Protein AF-A8X6Y0-F1 (afdb_monomer_lite)

Secondary structure (DSSP, 8-state):
--TT---EEEEEE-SS-SSEEEESSEEEE-TT---PPEEEE----TTTS--TT-EEEEEEEEPPTT--S-------EEEEEE-----

Structure (mmCIF, N/CA/C/O backbone):
data_AF-A8X6Y0-F1
#
_entry.id   AF-A8X6Y0-F1
#
loop_
_atom_site.group_PDB
_atom_site.id
_atom_site.type_symbol
_atom_site.label_atom_id
_atom_site.label_alt_id
_atom_site.label_comp_id
_atom_site.label_asym_id
_atom_site.label_entity_id
_atom_site.label_seq_id
_atom_site.pdbx_PDB_ins_code
_atom_site.Cartn_x
_atom_site.Cartn_y
_atom_site.Cartn_z
_atom_site.occupancy
_atom_site.B_iso_or_equiv
_atom_site.auth_seq_id
_atom_site.auth_comp_id
_atom_site.auth_asym_id
_atom_site.auth_atom_id
_atom_site.pdbx_PDB_model_num
ATOM 1 N N . MET A 1 1 ? 11.834 17.926 -25.834 1.00 40.09 1 MET A N 1
ATOM 2 C CA . MET A 1 1 ? 12.285 16.763 -25.046 1.00 40.09 1 MET A CA 1
ATOM 3 C C . MET A 1 1 ? 11.269 16.605 -23.940 1.00 40.09 1 MET A C 1
ATOM 5 O O . MET A 1 1 ? 11.408 17.235 -22.899 1.00 40.09 1 MET A O 1
ATOM 9 N N . ASP A 1 2 ? 10.191 15.889 -24.242 1.00 38.44 2 ASP A N 1
ATOM 10 C CA . ASP A 1 2 ? 9.136 15.593 -23.280 1.00 38.44 2 ASP A CA 1
ATOM 11 C C . ASP A 1 2 ? 9.672 14.528 -22.321 1.00 38.44 2 ASP A C 1
ATOM 13 O O . ASP A 1 2 ? 9.986 13.411 -22.719 1.00 38.44 2 ASP A O 1
ATOM 17 N N . TYR A 1 3 ? 9.874 14.922 -21.067 1.00 42.16 3 TYR A N 1
ATOM 18 C CA . TYR A 1 3 ? 10.470 14.129 -19.986 1.00 42.16 3 TYR A CA 1
ATOM 19 C C . TYR A 1 3 ? 9.503 13.054 -19.440 1.00 42.16 3 TYR A C 1
ATOM 21 O O . TYR A 1 3 ? 9.481 12.787 -18.239 1.00 42.16 3 TYR A O 1
ATOM 29 N N . ASP A 1 4 ? 8.675 12.460 -20.301 1.00 43.41 4 ASP A N 1
ATOM 30 C CA . ASP A 1 4 ? 7.571 11.580 -19.895 1.00 43.41 4 ASP A CA 1
ATOM 31 C C . ASP A 1 4 ? 7.848 10.078 -20.068 1.00 43.41 4 ASP A C 1
ATOM 33 O O . ASP A 1 4 ? 7.044 9.266 -19.610 1.00 43.41 4 ASP A O 1
ATOM 37 N N . ASP A 1 5 ? 8.999 9.692 -20.627 1.00 40.94 5 ASP A N 1
ATOM 38 C CA . ASP A 1 5 ? 9.353 8.287 -20.865 1.00 40.94 5 ASP A CA 1
ATOM 39 C C . ASP A 1 5 ? 10.518 7.821 -19.985 1.00 40.94 5 ASP A C 1
ATOM 41 O O . ASP A 1 5 ? 11.624 7.590 -20.462 1.00 40.94 5 ASP A O 1
ATOM 45 N N . VAL A 1 6 ? 10.285 7.684 -18.678 1.00 45.94 6 VAL A N 1
ATOM 46 C CA . VAL A 1 6 ? 11.255 7.010 -17.804 1.00 45.94 6 VAL A CA 1
ATOM 47 C C . VAL A 1 6 ? 10.574 5.891 -17.045 1.00 45.94 6 VAL A C 1
ATOM 49 O O . VAL A 1 6 ? 9.575 6.145 -16.364 1.00 45.94 6 VAL A O 1
ATOM 52 N N . ASP A 1 7 ? 11.116 4.676 -17.161 1.00 47.94 7 ASP A N 1
ATOM 53 C CA . ASP A 1 7 ? 10.642 3.535 -16.387 1.00 47.94 7 ASP A CA 1
ATOM 54 C C . ASP A 1 7 ? 10.723 3.911 -14.899 1.00 47.94 7 ASP A C 1
ATOM 56 O O . ASP A 1 7 ? 11.770 4.337 -14.393 1.00 47.94 7 ASP A O 1
ATOM 60 N N . LYS A 1 8 ? 9.599 3.824 -14.191 1.00 51.94 8 LYS A N 1
ATOM 61 C CA . LYS A 1 8 ? 9.494 4.185 -12.779 1.00 51.94 8 LYS A CA 1
ATOM 62 C C . LYS A 1 8 ? 9.717 2.925 -11.962 1.00 51.94 8 LYS A C 1
ATOM 64 O O . LYS A 1 8 ? 8.883 2.026 -11.935 1.00 51.94 8 LYS A O 1
ATOM 69 N N . ILE A 1 9 ? 10.847 2.871 -11.275 1.00 52.09 9 ILE A N 1
ATOM 70 C CA . ILE A 1 9 ? 11.123 1.847 -10.273 1.00 52.09 9 ILE A CA 1
ATOM 71 C C . ILE A 1 9 ? 10.385 2.272 -9.006 1.00 52.09 9 ILE A C 1
ATOM 73 O O . ILE A 1 9 ? 10.756 3.300 -8.449 1.00 52.09 9 ILE A O 1
ATOM 77 N N . SER A 1 10 ? 9.357 1.545 -8.563 1.00 53.59 10 SER A N 1
ATOM 78 C CA . SER A 1 10 ? 8.589 1.873 -7.355 1.00 53.59 10 SER A CA 1
ATOM 79 C C . SER A 1 10 ? 8.882 0.900 -6.208 1.00 53.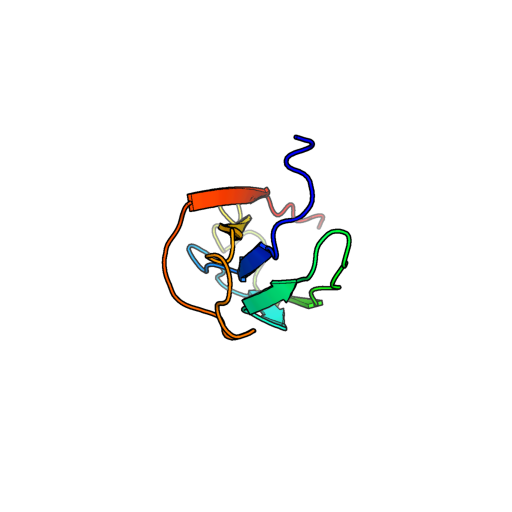59 10 SER A C 1
ATOM 81 O O . SER A 1 10 ? 9.004 -0.307 -6.406 1.00 53.59 10 SER A O 1
ATOM 83 N N . ARG A 1 11 ? 9.004 1.430 -4.990 1.00 53.00 11 ARG A N 1
ATOM 84 C CA . ARG A 1 11 ? 9.097 0.693 -3.725 1.00 53.00 11 ARG A CA 1
ATOM 85 C C . ARG A 1 11 ? 7.984 1.180 -2.811 1.00 53.00 11 ARG A C 1
ATOM 87 O O . ARG A 1 11 ? 7.908 2.371 -2.525 1.00 53.00 11 ARG A O 1
ATOM 94 N N . GLY A 1 12 ? 7.153 0.275 -2.317 1.00 47.94 12 GLY A N 1
ATOM 95 C CA . GLY A 1 12 ? 6.429 0.501 -1.075 1.00 47.94 12 GLY A CA 1
ATOM 96 C C . GLY A 1 12 ? 7.451 0.437 0.055 1.00 47.94 12 GLY A C 1
ATOM 97 O O . GLY A 1 12 ? 7.931 -0.641 0.395 1.00 47.94 12 GLY A O 1
ATOM 98 N N . SER A 1 13 ? 7.890 1.581 0.576 1.00 47.25 13 SER A N 1
ATOM 99 C CA . SER A 1 13 ? 8.807 1.591 1.714 1.00 47.25 13 SER A CA 1
ATOM 100 C C . SER A 1 13 ? 8.000 1.582 3.001 1.00 47.25 13 SER A C 1
ATOM 102 O O . SER A 1 13 ? 7.220 2.500 3.257 1.00 47.25 13 SER A O 1
ATOM 104 N N . ASP A 1 14 ? 8.219 0.562 3.816 1.00 51.31 14 ASP A N 1
ATOM 105 C CA . ASP A 1 14 ? 7.709 0.488 5.173 1.00 51.31 14 ASP A CA 1
ATOM 106 C C . ASP A 1 14 ? 8.467 1.485 6.056 1.00 51.31 14 ASP A C 1
ATOM 108 O O . ASP A 1 14 ? 9.697 1.444 6.156 1.00 51.31 14 ASP A O 1
ATOM 112 N N . GLN A 1 15 ? 7.746 2.427 6.658 1.00 44.91 15 GLN A N 1
ATOM 113 C CA . GLN A 1 15 ? 8.282 3.183 7.789 1.00 44.91 15 GLN A CA 1
ATOM 114 C C . GLN A 1 15 ? 7.331 3.221 8.983 1.00 44.91 15 GLN A C 1
ATOM 116 O O . GLN A 1 15 ? 7.724 3.777 10.007 1.00 44.91 15 GLN A O 1
ATOM 121 N N . THR A 1 16 ? 6.105 2.690 8.884 1.00 49.75 16 THR A N 1
ATOM 122 C CA . THR A 1 16 ? 5.149 2.553 10.003 1.00 49.75 16 THR A CA 1
ATOM 123 C C . THR A 1 16 ? 3.876 1.856 9.506 1.00 49.75 16 THR A C 1
ATOM 125 O O . THR A 1 16 ? 2.849 2.494 9.305 1.00 49.75 16 THR A O 1
ATOM 128 N N . PHE A 1 17 ? 3.946 0.552 9.241 1.00 54.25 17 PHE A N 1
ATOM 129 C CA . PHE A 1 17 ? 2.752 -0.281 9.123 1.00 54.25 17 PHE A CA 1
ATOM 130 C C . PHE A 1 17 ? 2.723 -1.271 10.277 1.00 54.25 17 PHE A C 1
ATOM 132 O O . PHE A 1 17 ? 3.475 -2.238 10.282 1.00 54.25 17 PHE A O 1
ATOM 139 N N . ILE A 1 18 ? 1.863 -1.037 11.268 1.00 59.66 18 ILE A N 1
ATOM 140 C CA . ILE A 1 18 ? 1.757 -1.970 12.399 1.00 59.66 18 ILE A CA 1
ATOM 141 C C . ILE A 1 18 ? 1.034 -3.263 11.964 1.00 59.66 18 ILE A C 1
ATOM 143 O O . ILE A 1 18 ? 1.410 -4.341 12.409 1.00 59.66 18 ILE A O 1
ATOM 147 N N . HIS A 1 19 ? 0.085 -3.164 11.018 1.00 66.81 19 HIS A N 1
ATOM 148 C CA . HIS A 1 19 ? -0.758 -4.286 10.551 1.00 66.81 19 HIS A CA 1
ATOM 149 C C . HIS A 1 19 ? -0.895 -4.415 9.029 1.00 66.81 19 HIS A C 1
ATOM 151 O O . HIS A 1 19 ? -1.742 -5.172 8.561 1.00 66.81 19 HIS A O 1
ATOM 157 N N . HIS A 1 20 ? -0.140 -3.650 8.231 1.00 73.38 20 HIS A N 1
ATOM 158 C CA . HIS A 1 20 ? -0.373 -3.610 6.782 1.00 73.38 20 HIS A CA 1
ATOM 159 C C . HIS A 1 20 ? 0.694 -4.344 5.992 1.00 73.38 20 HIS A C 1
ATOM 161 O O . HIS A 1 20 ? 1.889 -4.145 6.199 1.00 73.38 20 HIS A O 1
ATOM 167 N N . HIS A 1 21 ? 0.242 -5.108 5.004 1.00 81.75 21 HIS A N 1
ATOM 168 C CA . HIS A 1 21 ? 1.105 -5.706 3.995 1.00 81.75 21 HIS A CA 1
ATOM 169 C C . HIS A 1 21 ? 0.769 -5.130 2.622 1.00 81.75 21 HIS A C 1
ATOM 171 O O . HIS A 1 21 ? -0.398 -4.890 2.313 1.00 81.75 21 HIS A O 1
ATOM 177 N N . VAL A 1 22 ? 1.799 -4.908 1.800 1.00 82.44 22 VAL A N 1
ATOM 178 C CA . VAL A 1 22 ? 1.665 -4.404 0.426 1.00 82.44 22 VAL A CA 1
ATOM 179 C C . VAL A 1 22 ? 2.244 -5.423 -0.548 1.00 82.44 22 VAL A C 1
ATOM 181 O O . VAL A 1 22 ? 3.399 -5.823 -0.398 1.00 82.44 22 VAL A O 1
ATOM 184 N N . ASP A 1 23 ? 1.461 -5.805 -1.555 1.00 83.56 23 ASP A N 1
ATOM 185 C CA . ASP A 1 23 ? 1.870 -6.753 -2.593 1.00 83.56 23 ASP A CA 1
ATOM 186 C C . ASP A 1 23 ? 1.506 -6.242 -4.005 1.00 83.56 23 ASP A C 1
ATOM 188 O O . ASP A 1 23 ? 0.349 -5.874 -4.238 1.00 83.56 23 ASP A O 1
ATOM 192 N N . PRO A 1 24 ? 2.456 -6.199 -4.960 1.00 84.25 24 PRO A N 1
ATOM 193 C CA . PRO A 1 24 ? 3.899 -6.390 -4.776 1.00 84.25 24 PRO A CA 1
ATOM 194 C C . PRO A 1 24 ? 4.543 -5.250 -3.958 1.00 84.25 24 PRO A C 1
ATOM 196 O O . PRO A 1 24 ? 4.159 -4.089 -4.108 1.00 84.25 24 PRO A O 1
ATOM 199 N N . PRO A 1 25 ? 5.571 -5.523 -3.131 1.00 78.88 25 PRO A N 1
ATOM 200 C CA . PRO A 1 25 ? 6.228 -4.491 -2.322 1.00 78.88 25 PRO A CA 1
ATOM 201 C C . PRO A 1 25 ? 7.138 -3.571 -3.151 1.00 78.88 25 PRO A C 1
ATOM 203 O O . PRO A 1 25 ? 7.476 -2.468 -2.720 1.00 78.88 25 PRO A O 1
ATOM 206 N N . CYS A 1 26 ? 7.560 -4.004 -4.340 1.00 81.06 26 CYS A N 1
ATOM 207 C CA . CYS A 1 26 ? 8.325 -3.198 -5.284 1.00 81.06 26 CYS A CA 1
ATOM 208 C C . CYS A 1 26 ? 8.172 -3.714 -6.719 1.00 81.06 26 CYS A C 1
ATOM 210 O O . CYS A 1 26 ? 7.770 -4.855 -6.948 1.00 81.06 26 CYS A O 1
ATOM 212 N N . GLY A 1 27 ? 8.512 -2.874 -7.693 1.00 80.75 27 GLY A N 1
ATOM 213 C CA . GLY A 1 27 ? 8.444 -3.225 -9.105 1.00 80.75 27 GLY A CA 1
ATOM 214 C C . GLY A 1 27 ? 9.117 -2.200 -10.009 1.00 80.75 27 GLY A C 1
ATOM 215 O O . GLY A 1 27 ? 9.641 -1.180 -9.556 1.00 80.75 27 GLY A O 1
ATOM 216 N N . VAL A 1 28 ? 9.106 -2.491 -11.305 1.00 81.00 28 VAL A N 1
ATOM 217 C CA . VAL A 1 28 ? 9.537 -1.576 -12.366 1.00 81.00 28 VAL A CA 1
ATOM 218 C C . VAL A 1 28 ? 8.364 -1.415 -13.314 1.00 81.00 28 VAL A C 1
ATOM 220 O O . VAL A 1 28 ? 7.799 -2.418 -13.739 1.00 81.00 28 VAL A O 1
ATOM 223 N N . LEU A 1 29 ? 8.000 -0.171 -13.604 1.00 80.50 29 LEU A N 1
ATOM 224 C CA . LEU A 1 29 ? 6.918 0.175 -14.518 1.00 80.50 29 LEU A CA 1
ATOM 225 C C . LEU A 1 29 ? 7.493 0.895 -15.722 1.00 80.50 29 LEU A C 1
ATOM 227 O O . LEU A 1 29 ? 8.251 1.845 -15.539 1.00 80.50 29 LEU A O 1
ATOM 231 N N . ASP A 1 30 ? 7.089 0.504 -16.920 1.00 79.50 30 ASP A N 1
ATOM 232 C CA . ASP A 1 30 ? 7.363 1.268 -18.131 1.00 79.50 30 ASP A CA 1
ATOM 233 C C . ASP A 1 30 ? 6.616 2.620 -18.093 1.00 79.50 30 ASP A C 1
ATOM 235 O O . ASP A 1 30 ? 5.661 2.817 -17.325 1.00 79.50 30 ASP A O 1
ATOM 239 N N . PRO A 1 31 ? 7.003 3.595 -18.928 1.00 79.06 31 PRO A N 1
ATOM 240 C CA . PRO A 1 31 ? 6.251 4.824 -19.092 1.00 79.06 31 PRO A CA 1
ATOM 241 C C . PRO A 1 31 ? 4.775 4.559 -19.366 1.00 79.06 31 PRO A C 1
ATOM 243 O O . PRO A 1 31 ? 4.412 3.816 -20.276 1.00 79.06 31 PRO A O 1
ATOM 246 N N . LYS A 1 32 ? 3.915 5.216 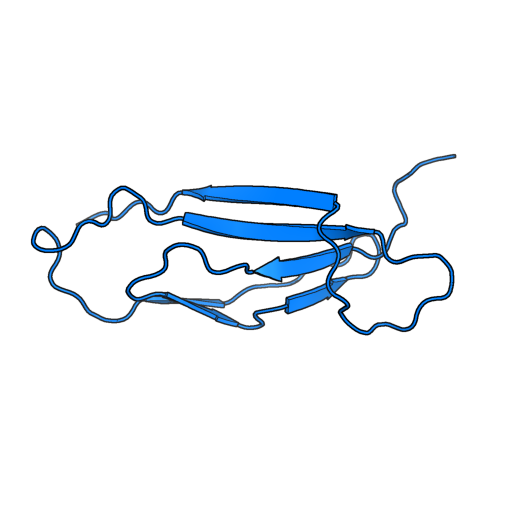-18.581 1.00 81.88 32 LYS A N 1
ATOM 247 C CA . LYS A 1 32 ? 2.444 5.109 -18.653 1.00 81.88 32 LYS A CA 1
ATOM 248 C C . LYS A 1 32 ? 1.889 3.729 -18.283 1.00 81.88 32 LYS A C 1
ATOM 250 O O . LYS A 1 32 ? 0.672 3.555 -18.325 1.00 81.88 32 LYS A O 1
ATOM 255 N N . GLU A 1 33 ? 2.731 2.784 -17.873 1.00 84.31 33 GLU A N 1
ATOM 256 C CA . GLU A 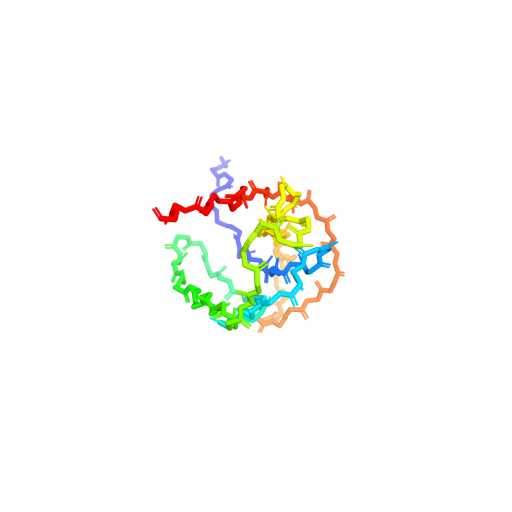1 33 ? 2.274 1.549 -17.254 1.00 84.31 33 GLU A CA 1
ATOM 257 C C . GLU A 1 33 ? 1.676 1.852 -15.874 1.00 84.31 33 GLU A C 1
ATOM 259 O O . GLU A 1 33 ? 2.131 2.733 -15.135 1.00 84.31 33 GLU A O 1
ATOM 264 N N . ALA A 1 34 ? 0.619 1.120 -15.539 1.00 82.38 34 ALA A N 1
ATOM 265 C CA . ALA A 1 34 ? -0.027 1.177 -14.243 1.00 82.38 34 ALA A CA 1
ATOM 266 C C . ALA A 1 34 ? 0.061 -0.192 -13.576 1.00 82.38 34 ALA A C 1
ATOM 268 O O . ALA A 1 34 ? -0.018 -1.226 -14.234 1.00 82.38 34 ALA A O 1
ATOM 269 N N . VAL A 1 35 ? 0.158 -0.184 -12.252 1.00 84.56 35 VAL A N 1
ATOM 270 C CA . VAL A 1 35 ? 0.114 -1.387 -11.424 1.00 84.56 35 VAL A CA 1
ATOM 271 C C . VAL A 1 35 ? -0.942 -1.217 -10.348 1.00 84.56 35 VAL A C 1
ATOM 273 O O . VAL A 1 35 ? -1.174 -0.110 -9.856 1.00 84.56 35 VAL A O 1
ATOM 276 N N . LEU A 1 36 ? -1.583 -2.323 -9.991 1.00 87.06 36 LEU A N 1
ATOM 277 C CA . LEU A 1 36 ? -2.452 -2.402 -8.828 1.00 87.06 36 LEU A CA 1
ATOM 278 C C . LEU A 1 36 ? -1.641 -2.965 -7.664 1.00 87.06 36 LEU A C 1
ATOM 280 O O . LEU A 1 36 ? -1.009 -4.009 -7.802 1.00 87.06 36 LEU A O 1
ATOM 284 N N . LEU A 1 37 ? -1.665 -2.261 -6.537 1.00 85.38 37 LEU A N 1
ATOM 285 C CA . LEU A 1 37 ? -1.072 -2.716 -5.285 1.00 85.38 37 LEU A CA 1
ATOM 286 C C . LEU A 1 37 ? -2.197 -3.197 -4.375 1.00 85.38 37 LEU A C 1
ATOM 288 O O . LEU A 1 37 ? -3.144 -2.450 -4.116 1.00 85.38 37 LEU A O 1
ATOM 292 N N . ALA A 1 38 ? -2.094 -4.430 -3.893 1.00 86.19 38 ALA A N 1
ATOM 293 C CA . ALA A 1 38 ? -2.948 -4.923 -2.829 1.00 86.19 38 ALA A CA 1
ATOM 294 C C . ALA A 1 38 ? -2.396 -4.432 -1.489 1.00 86.19 38 ALA A C 1
ATOM 296 O O . ALA A 1 38 ? -1.203 -4.569 -1.224 1.00 86.19 38 ALA A O 1
ATOM 297 N N . VAL A 1 39 ? -3.266 -3.863 -0.655 1.00 86.50 39 VAL A N 1
ATOM 298 C CA . VAL A 1 39 ? -2.947 -3.484 0.724 1.00 86.50 39 VAL A CA 1
ATOM 299 C C . VAL A 1 39 ? -3.879 -4.269 1.632 1.00 86.50 39 VAL A C 1
ATOM 301 O O . VAL A 1 39 ? -5.091 -4.060 1.589 1.00 86.50 39 VAL A O 1
ATOM 304 N N . SER A 1 40 ? -3.334 -5.193 2.416 1.00 87.31 40 SER A N 1
ATOM 305 C CA . SER A 1 40 ? -4.091 -5.896 3.454 1.00 87.31 40 SER A CA 1
ATOM 306 C C . SER A 1 40 ? -3.846 -5.247 4.810 1.00 87.31 40 SER A C 1
ATOM 308 O O . SER A 1 40 ? -2.802 -4.635 5.016 1.00 87.31 40 SER A O 1
ATOM 310 N N . CYS A 1 41 ? -4.811 -5.378 5.715 1.00 88.31 41 CYS A N 1
ATOM 311 C CA . CYS A 1 41 ? -4.754 -4.890 7.089 1.00 88.31 41 CYS A CA 1
ATOM 312 C C . CYS A 1 41 ? -5.171 -6.044 8.008 1.00 88.31 41 CYS A C 1
ATOM 314 O O . CYS A 1 41 ? -6.275 -6.574 7.849 1.00 88.31 41 CYS A O 1
ATOM 316 N N . ASP A 1 42 ? -4.286 -6.460 8.911 1.00 89.00 42 ASP A N 1
ATOM 317 C CA . ASP A 1 42 ? -4.600 -7.463 9.927 1.00 89.00 42 ASP A CA 1
ATOM 318 C C . ASP A 1 42 ? -5.559 -6.898 10.980 1.00 89.00 42 ASP A C 1
ATOM 320 O O . ASP A 1 42 ? -5.653 -5.691 11.193 1.00 89.00 42 ASP A O 1
ATOM 324 N N . ALA A 1 43 ? -6.312 -7.781 11.638 1.00 87.75 43 ALA A N 1
ATOM 325 C CA . ALA A 1 43 ? -7.234 -7.369 12.688 1.00 87.75 43 ALA A CA 1
ATOM 326 C C . ALA A 1 43 ? -6.466 -6.859 13.915 1.00 87.75 43 ALA A C 1
ATOM 328 O O . ALA A 1 43 ? -5.575 -7.538 14.425 1.00 87.75 43 ALA A O 1
ATOM 329 N N . PHE A 1 44 ? -6.881 -5.706 14.433 1.00 87.56 44 PHE A N 1
ATOM 330 C CA . PHE A 1 44 ? -6.236 -5.051 15.566 1.00 87.56 44 PHE A CA 1
ATOM 331 C C . PHE A 1 44 ? -7.256 -4.358 16.478 1.00 87.56 44 PHE A C 1
ATOM 333 O O . PHE A 1 44 ? -8.431 -4.203 16.128 1.00 87.56 44 PHE A O 1
ATOM 340 N N . ALA A 1 45 ? -6.828 -3.957 17.677 1.00 88.62 45 ALA A N 1
ATOM 341 C CA . ALA A 1 45 ? -7.711 -3.331 18.660 1.00 88.62 45 ALA A CA 1
ATOM 342 C C . ALA A 1 45 ? -7.816 -1.813 18.420 1.00 88.62 45 ALA A C 1
ATOM 344 O O . ALA A 1 45 ? -7.079 -1.018 19.008 1.00 88.62 45 ALA A O 1
ATOM 345 N N . PHE A 1 46 ? -8.754 -1.397 17.561 1.00 86.06 46 PHE A N 1
ATOM 346 C CA . PHE A 1 46 ? -8.961 0.021 17.248 1.00 86.06 46 PHE A CA 1
ATOM 347 C C . PHE A 1 46 ? -9.228 0.864 18.510 1.00 86.06 46 PHE A C 1
ATOM 349 O O . PHE A 1 46 ? -10.054 0.511 19.354 1.00 86.06 46 PHE A O 1
ATOM 356 N N . GLY A 1 47 ? -8.505 1.980 18.645 1.00 85.12 47 GLY A N 1
ATOM 357 C CA . GLY A 1 47 ? -8.559 2.873 19.809 1.00 85.12 47 GLY A CA 1
ATOM 358 C C . GLY A 1 47 ? -7.640 2.489 20.977 1.00 85.12 47 GLY A C 1
ATOM 359 O O . GLY A 1 47 ? -7.525 3.268 21.923 1.00 85.12 47 GLY A O 1
ATOM 360 N N . GLN A 1 48 ? -6.974 1.328 20.925 1.00 88.75 48 GLN A N 1
ATOM 361 C CA . GLN A 1 48 ? -5.910 0.951 21.871 1.00 88.75 48 GLN A CA 1
ATOM 362 C C . GLN A 1 48 ? -4.505 1.116 21.279 1.00 88.75 48 GLN A C 1
ATOM 364 O O . GLN A 1 48 ? -3.532 1.221 22.025 1.00 88.75 48 GLN A O 1
ATOM 369 N N . GLU A 1 49 ? -4.408 1.161 19.952 1.00 85.56 49 GLU A N 1
ATOM 370 C CA . GLU A 1 49 ? -3.164 1.320 19.203 1.00 85.56 49 GLU A CA 1
ATOM 371 C C . GLU A 1 49 ? -3.075 2.726 18.587 1.00 85.56 49 GLU A C 1
ATOM 373 O O . GLU A 1 49 ? -4.098 3.324 18.243 1.00 85.56 49 GLU A O 1
ATOM 378 N N . ASP A 1 50 ? -1.858 3.272 18.465 1.00 82.62 50 ASP A N 1
ATOM 379 C CA . ASP A 1 50 ? -1.638 4.564 17.800 1.00 82.62 50 ASP A CA 1
ATOM 380 C C . ASP A 1 50 ? -1.631 4.383 16.284 1.00 82.62 50 ASP A C 1
ATOM 382 O O . ASP A 1 50 ? -0.604 4.093 15.675 1.00 82.62 50 ASP A O 1
ATOM 386 N N . THR A 1 51 ? -2.798 4.577 15.685 1.00 82.88 51 THR A N 1
ATOM 387 C CA . THR A 1 51 ? -3.008 4.477 14.241 1.00 82.88 51 THR A CA 1
ATOM 388 C C . THR A 1 51 ? -2.928 5.823 13.518 1.00 82.88 51 THR A C 1
ATOM 390 O O . THR A 1 51 ? -3.101 5.890 12.303 1.00 82.88 51 THR A O 1
ATOM 393 N N . ASN A 1 52 ? -2.692 6.931 14.233 1.00 83.75 52 ASN A N 1
ATOM 394 C CA . ASN A 1 52 ? -2.776 8.285 13.661 1.00 83.75 52 ASN A CA 1
ATOM 395 C C . ASN A 1 52 ? -1.629 8.613 12.696 1.00 83.75 52 ASN A C 1
ATOM 397 O O . ASN A 1 52 ? -1.708 9.577 11.936 1.00 83.75 52 ASN A O 1
ATOM 401 N N . ASN A 1 53 ? -0.545 7.840 12.756 1.00 83.38 53 ASN A N 1
ATOM 402 C CA . ASN A 1 53 ? 0.670 8.067 11.978 1.00 83.38 53 ASN A CA 1
ATOM 403 C C . ASN A 1 53 ? 0.834 7.086 10.807 1.00 83.38 53 ASN A C 1
ATOM 405 O O . ASN A 1 53 ? 1.843 7.152 10.087 1.00 83.38 53 ASN A O 1
ATOM 409 N N . ASP A 1 54 ? -0.147 6.202 10.606 1.00 86.19 54 ASP A N 1
ATOM 410 C CA . ASP A 1 54 ? -0.103 5.182 9.569 1.00 86.19 54 ASP A CA 1
ATOM 411 C C . ASP A 1 54 ? -0.176 5.816 8.179 1.00 86.19 54 ASP A C 1
ATOM 413 O O . ASP A 1 54 ? -1.009 6.676 7.870 1.00 86.19 54 ASP A O 1
ATOM 417 N N . ARG A 1 55 ? 0.750 5.402 7.315 1.00 84.81 55 ARG A N 1
ATOM 418 C CA . ARG A 1 55 ? 0.853 5.914 5.948 1.00 84.81 55 ARG A CA 1
ATOM 419 C C . ARG A 1 55 ? 1.509 4.901 5.028 1.00 84.81 55 ARG A C 1
ATOM 421 O O . ARG A 1 55 ? 2.528 4.306 5.372 1.00 84.81 55 ARG A O 1
ATOM 428 N N . ILE A 1 56 ? 1.003 4.815 3.802 1.00 85.25 56 ILE A N 1
ATOM 429 C CA . ILE A 1 56 ? 1.694 4.125 2.716 1.00 85.25 56 ILE A CA 1
ATOM 430 C C . ILE A 1 56 ? 2.689 5.075 2.076 1.00 85.25 56 ILE A C 1
ATOM 432 O O . ILE A 1 56 ? 2.323 6.135 1.573 1.00 85.25 56 ILE A O 1
ATOM 436 N N . THR A 1 57 ? 3.958 4.683 2.063 1.00 83.81 57 THR A N 1
ATOM 437 C CA . THR A 1 57 ? 5.003 5.450 1.391 1.00 83.81 57 THR A CA 1
ATOM 438 C C . THR A 1 57 ? 5.374 4.766 0.084 1.00 83.81 57 THR A C 1
ATOM 440 O O . THR A 1 57 ? 5.904 3.659 0.088 1.00 83.81 57 THR A O 1
ATOM 443 N N . VAL A 1 58 ? 5.109 5.436 -1.036 1.00 83.88 58 VAL A N 1
ATOM 444 C CA . VAL A 1 58 ? 5.562 5.010 -2.362 1.00 83.88 58 VAL A CA 1
ATOM 445 C C . VAL A 1 58 ? 6.794 5.822 -2.718 1.00 83.88 58 VAL A C 1
ATOM 447 O O . VAL A 1 58 ? 6.731 7.041 -2.883 1.00 83.88 58 VAL A O 1
ATOM 450 N N . GLU A 1 59 ? 7.922 5.151 -2.841 1.00 83.75 59 GLU A N 1
ATOM 451 C CA . GLU A 1 59 ? 9.179 5.719 -3.304 1.00 83.75 59 GLU A CA 1
ATOM 452 C C . GLU A 1 59 ? 9.410 5.314 -4.745 1.00 83.75 59 GLU A C 1
ATOM 454 O O . GLU A 1 59 ? 9.059 4.204 -5.136 1.00 83.75 59 GLU A O 1
ATOM 459 N N . TRP A 1 60 ? 9.991 6.199 -5.549 1.00 80.81 60 TRP A N 1
ATOM 460 C CA . TRP A 1 60 ? 10.399 5.816 -6.887 1.00 80.81 60 TRP A CA 1
ATOM 461 C C . TRP A 1 60 ? 11.622 6.560 -7.389 1.00 80.81 60 TRP A C 1
ATOM 463 O O . TRP A 1 60 ? 11.956 7.667 -6.954 1.00 80.81 60 TRP A O 1
ATOM 473 N N . THR A 1 61 ? 12.275 5.933 -8.356 1.00 78.62 61 THR A N 1
ATOM 474 C CA . THR A 1 61 ? 13.355 6.528 -9.127 1.00 78.62 61 THR A CA 1
ATOM 475 C C . THR A 1 61 ? 13.172 6.238 -10.606 1.00 78.62 61 THR A C 1
ATOM 477 O O . THR A 1 61 ? 12.488 5.293 -11.000 1.00 78.62 61 THR A O 1
ATOM 480 N N . ASN A 1 62 ? 13.763 7.104 -11.415 1.00 76.50 62 ASN A N 1
ATOM 481 C CA . ASN A 1 62 ? 13.884 6.895 -12.843 1.00 76.50 62 ASN A CA 1
ATOM 482 C C . ASN A 1 62 ? 14.909 5.777 -13.081 1.00 76.50 62 ASN A C 1
ATOM 484 O O . ASN A 1 62 ? 16.001 5.821 -12.508 1.00 76.50 62 ASN A O 1
ATOM 488 N N . ASN A 1 63 ? 14.579 4.798 -13.919 1.00 68.75 63 ASN A N 1
ATOM 489 C CA . ASN A 1 63 ? 15.539 3.791 -14.355 1.00 68.75 63 ASN A CA 1
ATOM 490 C C . ASN A 1 63 ? 16.654 4.470 -15.178 1.00 68.75 63 ASN A C 1
ATOM 492 O O . ASN A 1 63 ? 16.340 5.270 -16.063 1.00 68.75 63 ASN A O 1
ATOM 496 N N . PRO A 1 64 ? 17.946 4.233 -14.888 1.00 68.56 64 PRO A N 1
ATOM 497 C CA . PRO A 1 64 ? 19.019 4.750 -15.732 1.00 68.56 64 PRO A CA 1
ATOM 498 C C . PRO A 1 64 ? 18.962 4.127 -17.136 1.00 68.56 64 PRO A C 1
ATOM 500 O O . PRO A 1 64 ? 18.616 2.954 -17.282 1.00 68.56 64 PRO A O 1
ATOM 503 N N . ASP A 1 65 ? 19.333 4.901 -18.161 1.00 65.94 65 ASP A N 1
ATOM 504 C CA . ASP A 1 65 ? 19.277 4.469 -19.564 1.00 65.94 65 ASP A CA 1
ATOM 505 C C . ASP A 1 65 ? 19.965 3.110 -19.781 1.00 65.94 65 ASP A C 1
ATOM 507 O O . ASP A 1 65 ? 21.133 2.911 -19.434 1.00 65.94 65 ASP A O 1
ATOM 511 N N . GLY A 1 66 ? 19.230 2.166 -20.376 1.00 65.38 66 GLY A N 1
ATOM 512 C CA . GLY A 1 66 ? 19.729 0.828 -20.710 1.00 65.38 66 GLY A CA 1
ATOM 513 C C . GLY A 1 66 ? 19.840 -0.149 -19.532 1.00 65.38 66 GLY A C 1
ATOM 514 O O . GLY A 1 66 ? 20.390 -1.239 -19.703 1.00 65.38 66 GLY A O 1
ATOM 515 N N . ALA A 1 67 ? 19.339 0.197 -18.342 1.00 67.31 67 ALA A N 1
ATOM 516 C CA . ALA A 1 67 ? 19.305 -0.727 -17.216 1.00 67.31 67 ALA A CA 1
ATOM 517 C C . ALA A 1 67 ? 18.213 -1.799 -17.371 1.00 67.31 67 ALA A C 1
ATOM 519 O O . ALA A 1 67 ? 17.108 -1.542 -17.846 1.00 67.31 67 ALA A O 1
ATOM 520 N N . ALA A 1 68 ? 18.532 -3.024 -16.943 1.00 66.19 68 ALA A N 1
ATOM 521 C CA . ALA A 1 68 ? 17.584 -4.135 -16.916 1.00 66.19 68 ALA A CA 1
ATOM 522 C C . ALA A 1 68 ? 16.370 -3.808 -16.026 1.00 66.19 68 ALA A C 1
ATOM 524 O O . ALA A 1 68 ? 16.520 -3.091 -15.038 1.00 66.19 68 ALA A O 1
ATOM 525 N N . LYS A 1 69 ? 15.201 -4.398 -16.325 1.00 68.19 69 LYS A N 1
ATOM 526 C CA . LYS A 1 69 ? 13.972 -4.312 -15.509 1.00 68.19 69 LYS A CA 1
ATOM 527 C C . LYS A 1 69 ? 14.121 -5.052 -14.174 1.00 68.19 69 LYS A C 1
ATOM 529 O O . LYS A 1 69 ? 13.489 -6.074 -13.925 1.00 68.19 69 LYS A O 1
ATOM 534 N N . GLN A 1 70 ? 15.013 -4.562 -13.328 1.00 65.94 70 GLN A N 1
ATOM 535 C CA . GLN A 1 70 ? 15.286 -5.090 -12.007 1.00 65.94 70 GLN A CA 1
ATOM 536 C C . GLN A 1 70 ? 15.366 -3.923 -11.032 1.00 65.94 70 GLN A C 1
ATOM 538 O O . GLN A 1 70 ? 16.139 -2.986 -11.225 1.00 65.94 70 GLN A O 1
ATOM 543 N N . PHE A 1 71 ? 14.584 -4.011 -9.962 1.00 64.31 71 PHE A N 1
ATOM 544 C CA . PHE A 1 71 ? 14.588 -3.031 -8.888 1.00 64.31 71 PHE A CA 1
ATOM 545 C C . PHE A 1 71 ? 15.989 -2.914 -8.254 1.00 64.31 71 PHE A C 1
ATOM 547 O O . PHE A 1 71 ? 16.614 -3.927 -7.926 1.00 64.31 71 PHE A O 1
ATOM 554 N N . ARG A 1 72 ? 16.481 -1.683 -8.068 1.00 65.06 72 ARG A N 1
ATOM 555 C CA . ARG A 1 72 ? 17.734 -1.362 -7.360 1.00 65.06 72 ARG A CA 1
ATOM 556 C C . ARG A 1 72 ? 17.490 -0.183 -6.422 1.00 65.06 72 ARG A C 1
ATOM 558 O O . ARG A 1 72 ? 16.819 0.770 -6.808 1.00 65.06 72 ARG A O 1
ATOM 565 N N . ASP A 1 73 ? 18.042 -0.241 -5.213 1.00 63.75 73 ASP A N 1
ATOM 566 C CA . ASP A 1 73 ? 17.867 0.823 -4.220 1.00 63.75 73 ASP A CA 1
ATOM 567 C C . ASP A 1 73 ? 18.572 2.127 -4.644 1.00 63.75 73 ASP A C 1
ATOM 569 O O . ASP A 1 73 ? 19.734 2.129 -5.050 1.00 63.75 73 ASP A O 1
ATOM 573 N N . GLY A 1 74 ? 17.851 3.246 -4.528 1.00 67.19 74 GLY A N 1
ATOM 574 C CA . GLY A 1 74 ? 18.310 4.592 -4.877 1.00 67.19 74 GLY A CA 1
ATOM 575 C C . GLY A 1 74 ? 17.132 5.566 -4.896 1.00 67.19 74 GLY A C 1
ATOM 576 O O . GLY A 1 74 ? 16.426 5.668 -5.893 1.00 67.19 74 GLY A O 1
ATOM 577 N N . ILE A 1 75 ? 16.865 6.242 -3.777 1.00 62.50 75 ILE A N 1
ATOM 578 C CA . ILE A 1 75 ? 15.655 7.065 -3.607 1.00 62.50 75 ILE A CA 1
ATOM 579 C C . ILE A 1 75 ? 15.836 8.412 -4.316 1.00 62.50 75 ILE A C 1
ATOM 581 O O . ILE A 1 75 ? 16.759 9.159 -4.000 1.00 62.50 75 ILE A O 1
ATOM 585 N N . VAL A 1 76 ? 14.929 8.751 -5.238 1.00 75.31 76 VAL A N 1
ATOM 586 C CA . VAL A 1 76 ? 14.939 10.046 -5.949 1.00 75.31 76 VAL A CA 1
ATOM 587 C C . VAL A 1 76 ? 13.644 10.827 -5.715 1.00 75.31 76 VAL A C 1
ATOM 589 O O . VAL A 1 76 ? 13.668 12.058 -5.683 1.00 75.31 76 VAL A O 1
ATOM 592 N N . ARG A 1 77 ? 12.509 10.141 -5.506 1.00 82.31 77 ARG A N 1
ATOM 593 C CA . ARG A 1 77 ? 11.200 10.742 -5.198 1.00 82.31 77 ARG 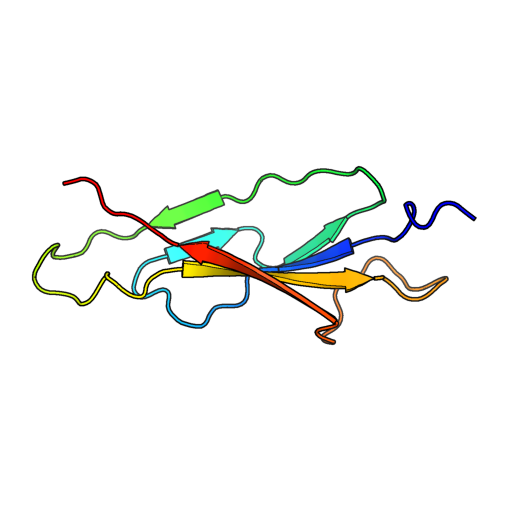A CA 1
ATOM 594 C C . ARG A 1 77 ? 10.399 9.868 -4.23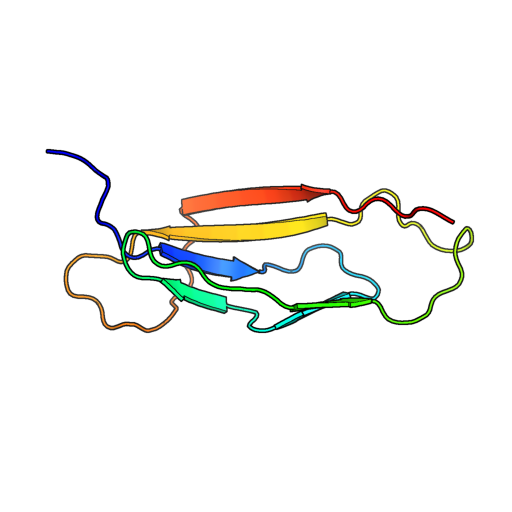0 1.00 82.31 77 ARG A C 1
ATOM 596 O O . ARG A 1 77 ? 10.592 8.656 -4.174 1.00 82.31 77 ARG A O 1
ATOM 603 N N . ARG A 1 78 ? 9.487 10.491 -3.480 1.00 83.94 78 ARG A N 1
ATOM 604 C CA . ARG A 1 78 ? 8.620 9.839 -2.488 1.00 83.94 78 ARG A CA 1
ATOM 605 C C . ARG A 1 78 ? 7.246 10.508 -2.446 1.00 83.94 78 ARG A C 1
ATOM 607 O O . ARG A 1 78 ? 7.157 11.733 -2.519 1.00 83.94 78 ARG A O 1
ATOM 614 N N . LYS A 1 79 ? 6.189 9.717 -2.262 1.00 83.19 79 LYS A N 1
ATOM 615 C CA . LYS A 1 79 ? 4.823 10.164 -1.963 1.00 83.19 79 LYS A CA 1
ATOM 616 C C . LYS A 1 79 ? 4.284 9.385 -0.771 1.00 83.19 79 LYS A C 1
ATOM 618 O O . LYS A 1 79 ? 4.333 8.161 -0.764 1.00 83.19 79 LYS A O 1
ATOM 623 N N . ASN A 1 80 ? 3.744 10.108 0.204 1.00 85.75 80 ASN A N 1
ATOM 624 C CA . ASN A 1 80 ? 3.038 9.521 1.337 1.00 85.75 80 ASN A CA 1
ATOM 625 C C . ASN A 1 80 ? 1.530 9.556 1.068 1.00 85.75 80 ASN A C 1
ATOM 627 O O . ASN A 1 80 ? 1.010 10.574 0.606 1.00 85.75 80 ASN A O 1
ATOM 631 N N . LEU A 1 81 ? 0.848 8.458 1.368 1.00 87.44 81 LEU A N 1
ATOM 632 C CA . LEU A 1 81 ? -0.601 8.318 1.355 1.00 87.44 81 LEU A CA 1
ATOM 633 C C . LEU A 1 81 ? -1.035 8.068 2.807 1.00 87.44 81 LEU A C 1
ATOM 635 O O . LEU A 1 81 ? -0.724 6.996 3.330 1.00 87.44 81 LEU A O 1
ATOM 639 N N . PRO A 1 82 ? -1.659 9.043 3.490 1.00 88.81 82 PRO A N 1
ATOM 640 C CA . PRO A 1 82 ? -2.132 8.837 4.856 1.00 88.81 82 PRO A CA 1
ATOM 641 C C . PRO A 1 82 ? -3.229 7.767 4.879 1.00 88.81 82 PRO A C 1
ATOM 643 O O . PRO A 1 82 ? -4.036 7.695 3.948 1.00 88.81 82 PRO A O 1
ATOM 646 N N . ILE A 1 83 ? -3.242 6.944 5.926 1.00 88.88 83 ILE A N 1
ATOM 647 C CA . ILE A 1 83 ? -4.313 5.980 6.180 1.00 88.88 83 ILE A CA 1
A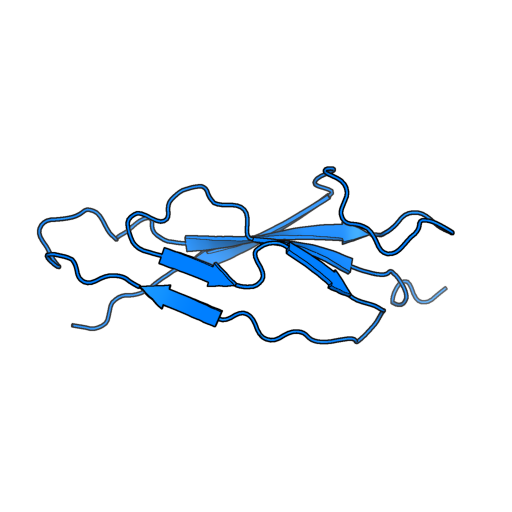TOM 648 C C . ILE A 1 83 ? -5.314 6.620 7.140 1.00 88.88 83 ILE A C 1
ATOM 650 O O . ILE A 1 83 ? -4.937 7.188 8.162 1.00 88.88 83 ILE A O 1
ATOM 654 N N . GLU A 1 84 ? -6.594 6.516 6.799 1.00 89.62 84 GLU A N 1
ATOM 655 C CA . GLU A 1 84 ? -7.701 6.916 7.659 1.00 89.62 84 GLU A CA 1
ATOM 656 C C . GLU A 1 84 ? -8.542 5.683 7.986 1.00 89.62 84 GLU A C 1
ATOM 658 O O . GLU A 1 84 ? -8.929 4.925 7.093 1.00 89.62 84 GLU A O 1
ATOM 663 N N . TYR A 1 85 ? -8.821 5.489 9.272 1.00 87.81 85 TYR A N 1
ATOM 664 C CA . TYR A 1 85 ? -9.667 4.411 9.764 1.00 87.81 85 TYR A CA 1
ATOM 665 C C . TYR A 1 85 ? -11.067 4.957 10.015 1.00 87.81 85 TYR A C 1
ATOM 667 O O . TYR A 1 85 ? -11.234 5.888 10.802 1.00 87.81 85 TYR A O 1
ATOM 675 N N . ASN A 1 86 ? -12.063 4.364 9.360 1.00 89.44 86 ASN A N 1
ATOM 676 C CA . ASN A 1 86 ? -13.468 4.720 9.525 1.00 89.44 86 ASN A CA 1
ATOM 677 C C . ASN A 1 86 ? -14.188 3.612 10.322 1.00 89.44 86 ASN A C 1
ATOM 679 O O . ASN A 1 86 ? -14.529 2.592 9.714 1.00 89.44 86 ASN A O 1
ATOM 683 N N . PRO A 1 87 ? -14.333 3.762 11.654 1.00 83.25 87 PRO A N 1
ATOM 684 C CA . PRO A 1 87 ? -14.948 2.761 12.529 1.00 83.25 87 PRO A CA 1
ATOM 685 C C . PRO A 1 87 ? -16.467 2.621 12.353 1.00 83.25 87 PRO A C 1
ATOM 687 O O . PRO A 1 87 ? -17.132 3.598 11.939 1.00 83.25 87 PRO A O 1
#

pLDDT: mean 73.69, std 15.09, range [38.44, 89.62]

InterPro domains:
  IPR000535 Major sperm protein (MSP) domain [PF00635] (22-69)
  IPR000535 Major sperm protein (MSP) domain [PS50202] (1-86)
  IPR008962 PapD-like superfamily [SSF49354] (20-86)
  IPR013783 Immunoglobulin-like fold [G3DSA:2.60.40.10] (18-87)
  IPR051155 Nematode Major Sperm [PTHR22920] (17-87)

Organism: Caenorhabditis briggsae (NCBI:txid6238)

Foldseek 3Di:
DPPQWFWKWKAFDDDDDPFKDKPPRIFTHTRPGDDDIDIDGDDDDPPVDPLQQDWTKIFIDTDPPPDDRDHDDDGDDIDIGRDDDDD

Radius of gyration: 15.5 Å; chains: 1; bounding box: 35×24×47 Å

Sequence (87 aa):
MDYDDVDKISRGSDQTFIHHHVDPPCGVLDPKEAVLLAVSCDAFAFGQEDTNNDRITVEWTNNPDGAAKQFRDGIVRRKNLPIEYNP